Protein AF-A0A3D3APT9-F1 (afdb_monomer)

Structure (mmCIF, N/CA/C/O backbone):
data_AF-A0A3D3APT9-F1
#
_entry.id   AF-A0A3D3APT9-F1
#
loop_
_atom_site.group_PDB
_atom_site.id
_atom_site.type_symbol
_atom_site.label_atom_id
_atom_site.label_alt_id
_atom_site.label_comp_id
_atom_site.label_asym_id
_atom_site.label_entity_id
_atom_site.label_seq_id
_atom_site.pdbx_PDB_ins_code
_atom_site.Cartn_x
_atom_site.Cartn_y
_atom_site.Cartn_z
_atom_site.occupancy
_atom_site.B_iso_or_equiv
_atom_site.auth_seq_id
_atom_site.auth_comp_id
_atom_site.auth_asym_id
_atom_site.auth_atom_id
_atom_site.pdbx_PDB_model_num
ATOM 1 N N . MET A 1 1 ? 14.708 5.488 -21.807 1.00 57.41 1 MET A N 1
ATOM 2 C CA . MET A 1 1 ? 13.610 5.496 -20.818 1.00 5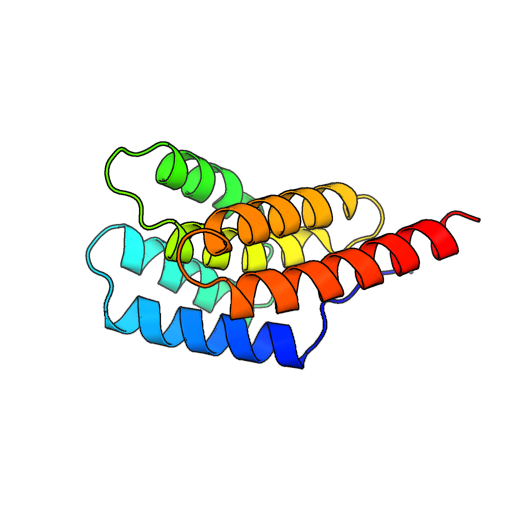7.41 1 MET A CA 1
ATOM 3 C C . MET A 1 1 ? 13.992 4.564 -19.692 1.00 57.41 1 MET A C 1
ATOM 5 O O . MET A 1 1 ? 14.390 3.440 -19.971 1.00 57.41 1 MET A O 1
ATOM 9 N N . GLU A 1 2 ? 13.927 5.038 -18.454 1.00 66.88 2 GLU A N 1
ATOM 10 C CA . GLU A 1 2 ? 14.071 4.177 -17.281 1.00 66.88 2 GLU A CA 1
ATOM 11 C C . GLU A 1 2 ? 12.861 3.233 -17.200 1.00 66.88 2 GLU A C 1
ATOM 13 O O . GLU A 1 2 ? 11.727 3.669 -17.407 1.00 66.88 2 GLU A O 1
ATOM 18 N N . LYS A 1 3 ? 13.095 1.935 -16.972 1.00 78.00 3 LYS A N 1
ATOM 19 C CA . LYS A 1 3 ? 12.011 0.953 -16.827 1.00 78.00 3 LYS A CA 1
ATOM 20 C C . LYS A 1 3 ? 11.357 1.125 -15.452 1.00 78.00 3 LYS A C 1
ATOM 22 O O . LYS A 1 3 ? 12.057 1.312 -14.459 1.00 78.00 3 LYS A O 1
ATOM 27 N N . GLN A 1 4 ? 10.032 1.038 -15.405 1.00 84.00 4 GLN A N 1
ATOM 28 C CA . GLN A 1 4 ? 9.257 1.027 -14.166 1.00 84.00 4 GLN A CA 1
ATOM 29 C C . GLN A 1 4 ? 8.700 -0.372 -13.930 1.00 84.00 4 GLN A C 1
ATOM 31 O O . GLN A 1 4 ? 8.313 -1.051 -14.883 1.00 84.00 4 GLN A O 1
ATOM 36 N N . ILE A 1 5 ? 8.665 -0.788 -12.669 1.00 81.06 5 ILE A N 1
ATOM 37 C CA . ILE A 1 5 ? 7.966 -1.999 -12.251 1.00 81.06 5 ILE A CA 1
ATOM 38 C C . ILE A 1 5 ? 6.605 -1.574 -11.702 1.00 81.06 5 ILE A C 1
ATOM 40 O O . ILE A 1 5 ? 6.498 -0.613 -10.940 1.00 81.06 5 ILE A O 1
ATOM 44 N N . VAL A 1 6 ? 5.557 -2.260 -12.151 1.00 87.12 6 VAL A N 1
ATOM 45 C CA . VAL A 1 6 ? 4.164 -1.870 -11.926 1.00 87.12 6 VAL A CA 1
ATOM 46 C C . VAL A 1 6 ? 3.486 -2.932 -11.076 1.00 87.12 6 VAL A C 1
ATOM 48 O O . VAL A 1 6 ? 3.517 -4.107 -11.429 1.00 87.12 6 VAL A O 1
ATOM 51 N N . ILE A 1 7 ? 2.869 -2.494 -9.978 1.00 88.00 7 ILE A N 1
ATOM 52 C CA . ILE A 1 7 ? 2.025 -3.337 -9.127 1.00 88.00 7 ILE A CA 1
ATOM 53 C C . ILE A 1 7 ? 0.771 -3.746 -9.908 1.00 88.00 7 ILE A C 1
ATOM 55 O O . ILE A 1 7 ? 0.185 -2.927 -10.623 1.00 88.00 7 ILE A O 1
ATOM 59 N N . ASN A 1 8 ? 0.342 -4.995 -9.745 1.00 93.62 8 ASN A N 1
ATOM 60 C CA . ASN A 1 8 ? -0.868 -5.537 -10.348 1.00 93.62 8 ASN A CA 1
ATOM 61 C C . ASN A 1 8 ? -2.107 -4.648 -10.103 1.00 93.62 8 ASN A C 1
ATOM 63 O O . ASN A 1 8 ? -2.373 -4.185 -8.990 1.00 93.62 8 ASN A O 1
ATOM 67 N N . ALA A 1 9 ? -2.889 -4.436 -11.165 1.00 92.00 9 ALA A N 1
ATOM 68 C CA . ALA A 1 9 ? -4.036 -3.534 -11.154 1.00 92.00 9 ALA A CA 1
ATOM 69 C C . ALA A 1 9 ? -5.171 -3.990 -10.220 1.00 92.00 9 ALA A C 1
ATOM 71 O O . ALA A 1 9 ? -5.797 -3.145 -9.583 1.00 92.00 9 ALA A O 1
ATOM 72 N N . ASP A 1 10 ? -5.417 -5.294 -10.095 1.00 93.69 10 ASP A N 1
ATOM 73 C CA . ASP A 1 10 ? -6.492 -5.826 -9.251 1.00 93.69 10 ASP A CA 1
ATOM 74 C C . ASP A 1 10 ? -6.161 -5.634 -7.769 1.00 93.69 10 ASP A C 1
ATOM 76 O O . ASP A 1 10 ? -7.004 -5.197 -6.983 1.00 93.69 10 ASP A O 1
ATOM 80 N N . ILE A 1 11 ? -4.900 -5.866 -7.398 1.00 94.19 11 ILE A N 1
ATOM 81 C CA . ILE A 1 11 ? -4.405 -5.613 -6.038 1.00 94.19 11 ILE A CA 1
ATOM 82 C C . ILE A 1 11 ? -4.461 -4.118 -5.733 1.00 94.19 11 ILE A C 1
ATOM 84 O O . ILE A 1 11 ? -4.903 -3.717 -4.657 1.00 94.19 11 ILE A O 1
ATOM 88 N N . PHE A 1 12 ? -4.092 -3.274 -6.697 1.00 93.38 12 PHE A N 1
ATOM 89 C CA . PHE A 1 12 ? -4.230 -1.830 -6.552 1.00 93.38 12 PHE A CA 1
ATOM 90 C C . PHE A 1 12 ? -5.685 -1.400 -6.314 1.00 93.38 12 PHE A C 1
ATOM 92 O O . PHE A 1 12 ? -5.941 -0.587 -5.425 1.00 93.38 12 PHE A O 1
ATOM 99 N N . ILE A 1 13 ? -6.642 -1.940 -7.076 1.00 94.25 13 ILE A N 1
ATOM 100 C CA . ILE A 1 13 ? -8.071 -1.643 -6.898 1.00 94.25 13 ILE A CA 1
ATOM 101 C C . ILE A 1 13 ? -8.537 -2.075 -5.506 1.00 94.25 13 ILE A C 1
ATOM 103 O O . ILE A 1 13 ? -9.201 -1.293 -4.829 1.00 94.25 13 ILE A O 1
ATOM 107 N N . LEU A 1 14 ? -8.139 -3.265 -5.054 1.00 95.12 14 LEU A N 1
ATOM 108 C CA . LEU A 1 14 ? -8.488 -3.785 -3.733 1.00 95.12 14 LEU A CA 1
ATOM 109 C C . LEU A 1 14 ? -8.006 -2.862 -2.605 1.00 95.12 14 LEU A C 1
ATOM 111 O O . LEU A 1 14 ? -8.797 -2.443 -1.760 1.00 95.12 14 LEU A O 1
ATOM 115 N N . PHE A 1 15 ? -6.728 -2.477 -2.622 1.00 95.56 15 PHE A N 1
ATOM 116 C CA . PHE A 1 15 ? -6.171 -1.547 -1.636 1.00 95.56 15 PHE A CA 1
ATOM 117 C C . PHE A 1 15 ? -6.794 -0.152 -1.724 1.00 95.56 15 PHE A C 1
ATOM 119 O O . PHE A 1 15 ? -6.931 0.532 -0.710 1.00 95.56 15 PHE A O 1
ATOM 126 N N . LYS A 1 16 ? -7.210 0.282 -2.919 1.00 95.12 16 LYS A N 1
ATOM 127 C CA . LYS A 1 16 ? -7.903 1.562 -3.097 1.00 95.12 16 LYS A CA 1
ATOM 128 C C . LYS A 1 16 ? -9.289 1.539 -2.460 1.00 95.12 16 LYS A C 1
ATOM 130 O O . LYS A 1 16 ? -9.649 2.505 -1.794 1.00 95.12 16 LYS A O 1
ATOM 135 N N . THR A 1 17 ? -10.037 0.449 -2.619 1.00 95.06 17 THR A N 1
ATOM 136 C CA . THR A 1 17 ? -11.320 0.267 -1.930 1.00 95.06 17 THR A CA 1
ATOM 137 C C . THR A 1 17 ? -11.133 0.306 -0.414 1.00 95.06 17 THR A C 1
ATOM 139 O O . THR A 1 17 ? -11.841 1.050 0.258 1.00 95.06 17 THR A O 1
ATOM 142 N N . LEU A 1 18 ? -10.119 -0.389 0.114 1.00 94.69 18 LEU A N 1
ATOM 143 C CA . LEU A 1 18 ? -9.797 -0.348 1.546 1.00 94.69 18 LEU A CA 1
ATOM 144 C C . LEU A 1 18 ? -9.461 1.067 2.029 1.00 94.69 18 LEU A C 1
ATOM 146 O O . LEU A 1 18 ? -9.942 1.486 3.077 1.00 94.69 18 LEU A O 1
ATOM 150 N N . LEU A 1 19 ? -8.675 1.826 1.263 1.00 95.50 19 LEU A N 1
ATOM 151 C CA . LEU A 1 19 ? -8.366 3.220 1.583 1.00 95.50 19 LEU A CA 1
ATOM 152 C C . LEU A 1 19 ? -9.628 4.084 1.661 1.00 95.50 19 LEU A C 1
ATOM 154 O O . LEU A 1 19 ? -9.797 4.837 2.621 1.00 95.50 19 LEU A O 1
ATOM 158 N N . ASP A 1 20 ? -10.502 3.985 0.658 1.00 94.75 20 ASP A N 1
ATOM 159 C CA . ASP A 1 20 ? -11.744 4.757 0.610 1.00 94.75 20 ASP A CA 1
ATOM 160 C C . ASP A 1 20 ? -12.652 4.417 1.812 1.00 94.75 20 ASP A C 1
ATOM 162 O O . ASP A 1 20 ? -13.176 5.334 2.455 1.00 94.75 20 ASP A O 1
ATOM 166 N N . ASP A 1 21 ? -12.762 3.138 2.184 1.00 94.50 21 ASP A N 1
ATOM 167 C CA . ASP A 1 21 ? -13.521 2.688 3.359 1.00 94.50 21 ASP A CA 1
ATOM 168 C C . ASP A 1 21 ? -12.890 3.178 4.674 1.00 94.50 21 ASP A C 1
ATOM 170 O O . ASP A 1 21 ? -13.585 3.672 5.568 1.00 94.50 21 ASP A O 1
ATOM 174 N N . MET A 1 22 ? -11.563 3.115 4.806 1.00 94.31 22 MET A N 1
ATOM 175 C CA . MET A 1 22 ? -10.861 3.603 5.997 1.00 94.31 22 MET A CA 1
ATOM 176 C C . MET A 1 22 ? -11.028 5.111 6.186 1.00 94.31 22 MET A C 1
ATOM 178 O O . MET A 1 22 ? -11.218 5.564 7.312 1.00 94.31 22 MET A O 1
ATOM 182 N N . ILE A 1 23 ? -11.012 5.908 5.114 1.00 94.12 23 ILE A N 1
ATOM 183 C CA . ILE A 1 23 ? -11.215 7.366 5.196 1.00 94.12 23 ILE A CA 1
ATOM 184 C C . ILE A 1 23 ? -12.597 7.711 5.757 1.00 94.12 23 ILE A C 1
ATOM 186 O O . ILE A 1 23 ? -12.727 8.692 6.496 1.00 94.12 23 ILE A O 1
ATOM 190 N N . GLN A 1 24 ? -13.626 6.934 5.408 1.00 92.94 24 GLN A N 1
ATOM 191 C CA . GLN A 1 24 ? -14.988 7.154 5.900 1.00 92.94 24 GLN A CA 1
ATOM 192 C C . GLN A 1 24 ? -15.110 6.879 7.402 1.00 92.94 24 GLN A C 1
ATOM 194 O O . GLN A 1 24 ? -15.870 7.564 8.086 1.00 92.94 24 GLN A O 1
ATOM 199 N N . ASN A 1 25 ? -14.332 5.921 7.909 1.00 91.00 25 ASN A N 1
ATOM 200 C CA . ASN A 1 25 ? -14.408 5.448 9.290 1.00 91.00 25 ASN A CA 1
ATOM 201 C C . ASN A 1 25 ? -13.351 6.073 10.219 1.00 91.00 25 ASN A C 1
ATOM 203 O O . ASN A 1 25 ? -13.509 6.061 11.440 1.00 91.00 25 ASN A O 1
ATOM 207 N N . ALA A 1 26 ? -12.277 6.639 9.668 1.00 87.94 26 ALA A N 1
ATOM 208 C CA . ALA A 1 26 ? -11.197 7.231 10.445 1.00 87.94 26 ALA A CA 1
ATOM 209 C C . ALA A 1 26 ? -11.553 8.624 10.991 1.00 87.94 26 ALA A C 1
ATOM 211 O O . ALA A 1 26 ? -12.224 9.437 10.353 1.00 87.94 26 ALA A O 1
ATOM 212 N N . GLY A 1 27 ? -11.005 8.944 12.164 1.00 87.12 27 GLY A N 1
ATOM 213 C CA . GLY A 1 27 ? -11.035 10.280 12.759 1.00 87.12 27 GLY A CA 1
ATOM 214 C C . GLY A 1 27 ? -9.649 10.925 12.833 1.00 87.12 27 GLY A C 1
ATOM 215 O O . GLY A 1 27 ? -8.619 10.266 12.678 1.00 87.12 27 GLY A O 1
ATOM 216 N N . GLY A 1 28 ? -9.624 12.233 13.101 1.00 87.62 28 GLY A N 1
ATOM 217 C CA . GLY A 1 28 ? -8.413 12.966 13.481 1.00 87.62 28 GLY A CA 1
ATOM 218 C C . GLY A 1 28 ? -7.241 12.833 12.500 1.00 87.62 28 GLY A C 1
ATOM 219 O O . GLY A 1 28 ? -7.401 12.989 11.289 1.00 87.62 28 GLY A O 1
ATOM 220 N N . LYS A 1 29 ? -6.044 12.565 13.043 1.00 84.88 29 LYS A N 1
ATOM 221 C CA . LYS A 1 29 ? -4.782 12.498 12.286 1.00 84.88 29 LYS A CA 1
ATOM 222 C C . LYS A 1 29 ? -4.775 11.373 11.243 1.00 84.88 29 LYS A C 1
ATOM 224 O O . LYS A 1 29 ? -4.273 11.583 10.146 1.00 84.88 29 LYS A O 1
ATOM 229 N N . THR A 1 30 ? -5.377 10.224 11.548 1.00 87.06 30 THR A N 1
ATOM 230 C CA . THR A 1 30 ? -5.443 9.083 10.623 1.00 87.06 30 THR A CA 1
ATOM 231 C C . THR A 1 30 ? -6.225 9.428 9.362 1.00 87.06 30 THR A C 1
ATOM 233 O O . THR A 1 30 ? -5.737 9.213 8.256 1.00 87.06 30 THR A O 1
ATOM 236 N N . ARG A 1 31 ? -7.403 10.052 9.506 1.00 91.19 31 ARG A N 1
ATOM 237 C CA . ARG A 1 31 ? -8.197 10.485 8.347 1.00 91.19 31 ARG A CA 1
ATOM 238 C C . ARG A 1 31 ? -7.437 11.478 7.473 1.00 91.19 31 ARG A C 1
ATOM 240 O O . ARG A 1 31 ? -7.548 11.406 6.251 1.00 91.19 31 ARG A O 1
ATOM 247 N N . LYS A 1 32 ? -6.676 12.391 8.089 1.00 89.75 32 LYS A N 1
ATOM 248 C CA . LYS A 1 32 ? -5.848 13.366 7.369 1.00 89.75 32 LYS A CA 1
ATOM 249 C C . LYS A 1 32 ? -4.821 12.659 6.474 1.00 89.75 32 LYS A C 1
ATOM 251 O O . LYS A 1 32 ? -4.865 12.871 5.268 1.00 89.75 32 LYS A O 1
ATOM 256 N N . ILE A 1 33 ? -4.006 11.766 7.043 1.00 89.19 33 ILE A N 1
ATOM 257 C CA . ILE A 1 33 ? -2.967 11.017 6.308 1.00 89.19 33 ILE A CA 1
ATOM 258 C C . ILE A 1 33 ? -3.582 10.218 5.152 1.00 89.19 33 ILE A C 1
ATOM 260 O O . ILE A 1 33 ? -3.134 10.309 4.013 1.00 89.19 33 ILE A O 1
ATOM 264 N N . LEU A 1 34 ? -4.663 9.478 5.414 1.00 92.31 34 LEU A N 1
ATOM 265 C CA . LEU A 1 34 ? -5.330 8.681 4.381 1.00 92.31 34 LEU A CA 1
ATOM 266 C C . LEU A 1 34 ? -5.917 9.553 3.257 1.00 92.31 34 LEU A C 1
ATOM 268 O O . LEU A 1 34 ? -5.864 9.189 2.083 1.00 92.31 34 LEU A O 1
ATOM 272 N N . THR A 1 35 ? -6.447 10.730 3.597 1.00 92.06 35 THR A N 1
ATOM 273 C CA . THR A 1 35 ? -6.960 11.685 2.603 1.00 92.06 35 THR A CA 1
ATOM 274 C C . THR A 1 35 ? -5.831 12.259 1.747 1.00 92.06 35 THR A C 1
ATOM 276 O O . THR A 1 35 ? -5.998 12.376 0.535 1.00 92.06 35 THR A O 1
ATOM 279 N N . GLU A 1 36 ? -4.684 12.581 2.345 1.00 89.62 36 GLU A N 1
ATOM 280 C CA . GLU A 1 36 ? -3.499 13.067 1.626 1.00 89.62 36 GLU A CA 1
ATOM 281 C C . GLU A 1 36 ? -2.957 12.005 0.664 1.00 89.62 36 GLU A C 1
ATOM 283 O O . GLU A 1 36 ? -2.712 12.315 -0.502 1.00 89.62 36 GLU A O 1
ATOM 288 N N . LEU A 1 37 ? -2.897 10.738 1.092 1.00 90.25 37 LEU A N 1
ATOM 289 C CA . LEU A 1 37 ? -2.561 9.617 0.210 1.00 90.25 37 LEU A CA 1
ATOM 290 C C . LEU A 1 37 ? -3.536 9.523 -0.970 1.00 90.25 37 LEU A C 1
ATOM 292 O O . LEU A 1 37 ? -3.110 9.464 -2.121 1.00 90.25 37 LEU A O 1
ATOM 296 N N . ARG A 1 38 ? -4.849 9.572 -0.711 1.00 91.62 38 ARG A N 1
ATOM 297 C CA . ARG A 1 38 ? -5.877 9.526 -1.764 1.00 91.62 38 ARG A CA 1
ATOM 298 C C . ARG A 1 38 ? -5.725 10.660 -2.777 1.00 91.62 38 ARG A C 1
ATOM 300 O O . ARG A 1 38 ? -5.847 10.411 -3.975 1.00 91.62 38 ARG A O 1
ATOM 307 N N . ILE A 1 39 ? -5.465 11.881 -2.309 1.00 89.81 39 ILE A N 1
ATOM 308 C CA . ILE A 1 39 ? -5.222 13.040 -3.178 1.00 89.81 39 ILE A CA 1
ATOM 309 C C . ILE A 1 39 ? -3.962 12.804 -4.009 1.00 89.81 39 ILE A C 1
ATOM 311 O O . ILE A 1 39 ? -4.015 12.944 -5.229 1.00 89.81 39 ILE A O 1
ATOM 315 N N . GLY A 1 40 ? -2.865 12.379 -3.378 1.00 85.31 40 GLY A N 1
ATOM 316 C CA . GLY A 1 40 ? -1.606 12.177 -4.082 1.00 85.31 40 GLY A CA 1
ATOM 317 C C . GLY A 1 40 ? -1.676 11.093 -5.162 1.00 85.31 40 GLY A C 1
ATOM 318 O O . GLY A 1 40 ? -1.080 11.240 -6.228 1.00 85.31 40 GLY A O 1
ATOM 319 N N . LEU A 1 41 ? -2.491 10.054 -4.950 1.00 85.50 41 LEU A N 1
ATOM 320 C CA . LEU A 1 41 ? -2.786 9.037 -5.966 1.00 85.50 41 LEU A CA 1
ATOM 321 C C . LEU A 1 41 ? -3.581 9.589 -7.156 1.00 85.50 41 LEU A C 1
ATOM 323 O O . LEU A 1 41 ? -3.396 9.121 -8.277 1.00 85.50 41 LEU A O 1
ATOM 327 N N . GLN A 1 42 ? -4.480 10.552 -6.927 1.00 85.19 42 GLN A N 1
ATOM 328 C CA . GLN A 1 42 ? -5.279 11.185 -7.984 1.00 85.19 42 GLN A CA 1
ATOM 329 C C . GLN A 1 42 ? -4.459 12.173 -8.817 1.00 85.19 42 GLN A C 1
ATOM 331 O O . GLN A 1 42 ? -4.701 12.296 -10.016 1.00 85.19 42 GLN A O 1
ATOM 336 N N . SER A 1 43 ? -3.500 12.863 -8.198 1.00 83.81 43 SER A N 1
ATOM 337 C CA . SER A 1 43 ? -2.605 13.804 -8.882 1.00 83.81 43 SER A CA 1
ATOM 338 C C . SER A 1 43 ? -1.357 13.155 -9.485 1.00 83.81 43 SER A C 1
ATOM 340 O O . SER A 1 43 ? -0.525 13.876 -10.029 1.00 83.81 43 SER A O 1
ATOM 342 N N . ASP A 1 44 ? -1.209 11.828 -9.371 1.00 75.00 44 ASP A N 1
ATOM 343 C CA . ASP A 1 44 ? 0.011 11.079 -9.723 1.00 75.00 44 ASP A CA 1
ATOM 344 C C . ASP A 1 44 ? 1.283 11.701 -9.113 1.00 75.00 44 ASP A C 1
ATOM 346 O O . ASP A 1 44 ? 2.370 11.703 -9.692 1.00 75.00 44 ASP A O 1
ATOM 350 N N . SER A 1 45 ? 1.136 12.288 -7.922 1.00 79.62 45 SER A N 1
ATOM 351 C CA . SER A 1 45 ? 2.239 12.916 -7.208 1.00 79.62 45 SER A CA 1
ATOM 352 C C . SER A 1 45 ? 3.001 11.878 -6.398 1.00 79.62 45 SER A C 1
ATOM 354 O O . SER A 1 45 ? 2.421 10.949 -5.839 1.00 79.62 45 SER A O 1
ATOM 356 N N . SER A 1 46 ? 4.307 12.090 -6.267 1.00 80.75 46 SER A N 1
ATOM 357 C CA . SER A 1 46 ? 5.146 11.320 -5.353 1.00 80.75 46 SER A CA 1
ATOM 358 C C . SER A 1 46 ? 4.627 11.414 -3.913 1.00 80.75 46 SER A C 1
ATOM 360 O O . SER A 1 46 ? 4.440 12.509 -3.393 1.00 80.75 46 SER A O 1
ATOM 362 N N . LEU A 1 47 ? 4.462 10.263 -3.260 1.00 87.31 47 LEU A N 1
ATOM 363 C CA . LEU A 1 47 ? 4.107 10.115 -1.842 1.00 87.31 47 LEU A CA 1
ATOM 364 C C . LEU A 1 47 ? 5.336 9.840 -0.961 1.00 87.31 47 LEU A C 1
ATOM 366 O O . LEU A 1 47 ? 5.199 9.410 0.181 1.00 87.31 47 LEU A O 1
ATOM 370 N N . ARG A 1 48 ? 6.551 10.048 -1.489 1.00 86.69 48 ARG A N 1
ATOM 371 C CA . ARG A 1 48 ? 7.803 9.799 -0.752 1.00 86.69 48 ARG A CA 1
ATOM 372 C C . ARG A 1 48 ? 7.856 10.558 0.569 1.00 86.69 48 ARG A C 1
ATOM 374 O O . ARG A 1 48 ? 8.244 9.980 1.575 1.00 86.69 48 ARG A O 1
ATOM 381 N N . ASP A 1 49 ? 7.393 11.803 0.568 1.00 85.38 49 ASP A N 1
ATOM 382 C CA . ASP A 1 49 ? 7.410 12.670 1.749 1.00 85.38 49 ASP A CA 1
ATOM 383 C C . ASP A 1 49 ? 6.446 12.178 2.847 1.00 85.38 49 ASP A C 1
ATOM 385 O O . ASP A 1 49 ? 6.615 12.501 4.019 1.00 85.38 49 ASP A O 1
ATOM 389 N N . SER A 1 50 ? 5.467 11.333 2.500 1.00 88.06 50 SER A N 1
ATOM 390 C CA . SER A 1 50 ? 4.553 10.711 3.465 1.00 88.06 50 SER A CA 1
ATOM 391 C C . SER A 1 50 ? 5.188 9.545 4.234 1.00 88.06 50 SER A C 1
ATOM 393 O O . SER A 1 50 ? 4.603 9.073 5.210 1.00 88.06 50 SER A O 1
ATOM 395 N N . LEU A 1 51 ? 6.372 9.063 3.829 1.00 90.00 51 LEU A N 1
ATOM 396 C CA . LEU A 1 51 ? 7.030 7.911 4.456 1.00 90.00 51 LEU A CA 1
ATOM 397 C C . LEU A 1 51 ? 7.396 8.166 5.922 1.00 90.00 51 LEU A C 1
ATOM 399 O O . LEU A 1 51 ? 7.165 7.301 6.773 1.00 90.00 51 LEU A O 1
ATOM 403 N N . ASP A 1 52 ? 7.916 9.353 6.227 1.00 87.56 52 ASP A N 1
ATOM 404 C CA . ASP A 1 52 ? 8.301 9.724 7.590 1.00 87.56 52 ASP A CA 1
ATOM 405 C C . ASP A 1 52 ? 7.074 9.831 8.502 1.00 87.56 52 ASP A C 1
ATOM 407 O O . ASP A 1 52 ? 7.088 9.363 9.644 1.00 87.56 52 ASP A O 1
ATOM 411 N N . GLU A 1 53 ? 5.972 10.384 7.988 1.00 88.12 53 GLU A N 1
ATOM 412 C CA . GLU A 1 53 ? 4.728 10.521 8.746 1.00 88.12 53 GLU A CA 1
ATOM 413 C C . GLU A 1 53 ? 4.091 9.168 9.067 1.00 88.12 53 GLU A C 1
ATOM 415 O O . GLU A 1 53 ? 3.625 8.954 10.191 1.00 88.12 53 GLU A O 1
ATOM 420 N N . VAL A 1 54 ? 4.096 8.244 8.103 1.00 90.81 54 VAL A N 1
ATOM 421 C CA . VAL A 1 54 ? 3.562 6.886 8.280 1.00 90.81 54 VAL A CA 1
ATOM 422 C C . VAL A 1 54 ? 4.443 6.076 9.224 1.00 90.81 54 VAL A C 1
ATOM 424 O O . VAL A 1 54 ? 3.918 5.408 10.111 1.00 90.81 54 VAL A O 1
ATOM 427 N N . SER A 1 55 ? 5.766 6.203 9.119 1.00 89.00 55 SER A N 1
ATOM 428 C CA . SER A 1 55 ? 6.702 5.537 10.033 1.00 89.00 55 SER A CA 1
ATOM 429 C C . SER A 1 55 ? 6.578 6.072 11.463 1.00 89.00 55 SER A C 1
ATOM 431 O O . SER A 1 55 ? 6.629 5.310 12.430 1.00 89.00 55 SER A O 1
ATOM 433 N N . TYR A 1 56 ? 6.357 7.380 11.633 1.00 87.88 56 TYR A N 1
ATOM 434 C CA . TYR A 1 56 ? 6.028 7.952 12.939 1.00 87.88 56 TYR A CA 1
ATOM 435 C C . TYR A 1 56 ? 4.694 7.414 13.470 1.00 87.88 56 TYR A C 1
ATOM 437 O O . TYR A 1 56 ? 4.574 7.141 14.666 1.00 87.88 56 TYR A O 1
ATOM 445 N N . LEU A 1 57 ? 3.691 7.267 12.596 1.00 87.12 57 LEU A N 1
ATOM 446 C CA . LEU A 1 57 ? 2.401 6.704 12.971 1.00 87.12 57 LEU A CA 1
ATOM 447 C C . LEU A 1 57 ? 2.566 5.256 13.434 1.00 87.12 57 LEU A C 1
ATOM 449 O O . LEU A 1 57 ? 2.125 4.956 14.531 1.00 87.12 57 LEU A O 1
ATOM 453 N N . GLU A 1 58 ? 3.241 4.379 12.697 1.00 89.62 58 GLU A N 1
ATOM 454 C CA . GLU A 1 58 ? 3.447 2.977 13.100 1.00 89.62 58 GLU A CA 1
ATOM 455 C C . GLU A 1 58 ? 4.070 2.829 14.497 1.00 89.62 58 GLU A C 1
ATOM 457 O O . GLU A 1 58 ? 3.631 1.995 15.281 1.00 89.62 58 GLU A O 1
ATOM 462 N N . ASN A 1 59 ? 5.027 3.691 14.856 1.00 87.50 59 ASN A N 1
ATOM 463 C CA . ASN A 1 59 ? 5.673 3.675 16.175 1.00 87.50 59 ASN A CA 1
ATOM 464 C C . ASN A 1 59 ? 4.788 4.214 17.322 1.00 87.50 59 ASN A C 1
ATOM 466 O O . ASN A 1 59 ? 5.209 4.247 18.482 1.00 87.50 59 ASN A O 1
ATOM 470 N N . SER A 1 60 ? 3.572 4.676 17.026 1.00 85.56 60 SER A N 1
ATOM 471 C CA . SER A 1 60 ? 2.627 5.171 18.025 1.00 85.56 60 SER A CA 1
ATOM 472 C C . SER A 1 60 ? 1.852 4.020 18.685 1.00 85.56 60 SER A C 1
ATOM 474 O O . SER A 1 60 ? 1.461 3.058 18.035 1.00 85.56 60 SER A O 1
ATOM 476 N N . LYS A 1 61 ? 1.580 4.127 19.994 1.00 74.06 61 LYS A N 1
ATOM 477 C CA . LYS A 1 61 ? 1.002 3.037 20.811 1.00 74.06 61 LYS A CA 1
ATOM 478 C C . LYS A 1 61 ? -0.386 2.526 20.379 1.00 74.06 61 LYS A C 1
ATOM 480 O O . LYS A 1 61 ? -0.785 1.477 20.865 1.00 74.06 61 LYS A O 1
ATOM 485 N N . ASN A 1 62 ? -1.117 3.252 19.530 1.00 76.50 62 ASN A N 1
ATOM 486 C CA . ASN A 1 62 ? -2.518 2.961 19.182 1.00 76.50 62 ASN A CA 1
ATOM 487 C C . ASN A 1 62 ? -2.752 2.877 17.665 1.00 76.50 62 ASN A C 1
ATOM 489 O O . ASN A 1 62 ? -3.844 3.184 17.185 1.00 76.50 62 ASN A O 1
ATOM 493 N N . SER A 1 63 ? -1.720 2.549 16.897 1.00 82.50 63 SER A N 1
ATOM 494 C CA . SER A 1 63 ? -1.817 2.518 15.440 1.00 82.50 63 SER A CA 1
ATOM 495 C C . SER A 1 63 ? -2.445 1.224 14.960 1.00 82.50 63 SER A C 1
ATOM 497 O O . SER A 1 63 ? -2.000 0.147 15.337 1.00 82.50 63 SER A O 1
ATOM 499 N N . ASP A 1 64 ? -3.470 1.341 14.119 1.00 90.69 64 ASP A N 1
ATOM 500 C CA . ASP A 1 64 ? -4.090 0.197 13.456 1.00 90.69 64 ASP A CA 1
ATOM 501 C C . ASP A 1 64 ? -3.120 -0.368 12.395 1.00 90.69 64 ASP A C 1
ATOM 503 O O . ASP A 1 64 ? -2.808 0.347 11.433 1.00 90.69 64 ASP A O 1
ATOM 507 N N . PRO A 1 65 ? -2.640 -1.620 12.533 1.00 92.12 65 PRO A N 1
ATOM 508 C CA . PRO A 1 65 ? -1.704 -2.228 11.587 1.00 92.12 65 PRO A CA 1
ATOM 509 C C . PRO A 1 65 ? -2.212 -2.235 10.142 1.00 92.12 65 PRO A C 1
ATOM 511 O O . PRO A 1 65 ? -1.423 -2.046 9.216 1.00 92.12 65 PRO A O 1
ATOM 514 N N . ILE A 1 66 ? -3.525 -2.382 9.933 1.00 94.19 66 ILE A N 1
ATOM 515 C CA . ILE A 1 66 ? -4.119 -2.426 8.592 1.00 94.19 66 ILE A CA 1
ATOM 516 C C . ILE A 1 66 ? -4.017 -1.046 7.931 1.00 94.19 66 ILE A C 1
ATOM 518 O O . ILE A 1 66 ? -3.674 -0.942 6.753 1.00 94.19 66 ILE A O 1
ATOM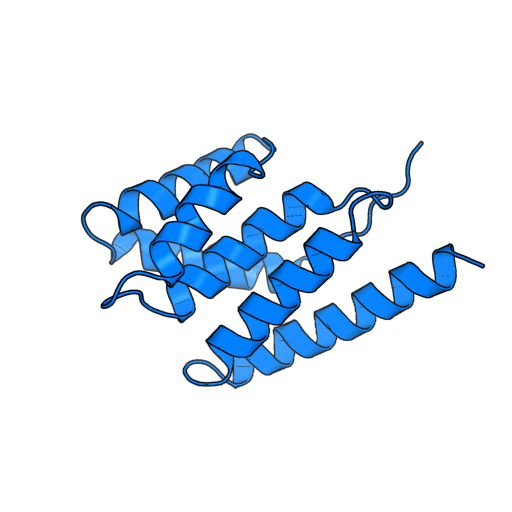 522 N N . VAL A 1 67 ? -4.246 0.028 8.692 1.00 93.94 67 VAL A N 1
ATOM 523 C CA . VAL A 1 67 ? -4.080 1.408 8.208 1.00 93.94 67 VAL A CA 1
ATOM 524 C C . VAL A 1 67 ? -2.636 1.649 7.774 1.00 93.94 67 VAL A C 1
ATOM 526 O O . VAL A 1 67 ? -2.402 2.183 6.690 1.00 93.94 67 VAL A O 1
ATOM 529 N N . ILE A 1 68 ? -1.664 1.238 8.592 1.00 94.88 68 ILE A N 1
ATOM 530 C CA . ILE A 1 68 ? -0.239 1.391 8.266 1.00 94.88 68 ILE A CA 1
ATOM 531 C C . ILE A 1 68 ? 0.123 0.590 7.012 1.00 94.88 68 ILE A C 1
ATOM 533 O O . ILE A 1 68 ? 0.797 1.116 6.126 1.00 94.88 68 ILE A O 1
ATOM 537 N N . ALA A 1 69 ? -0.369 -0.644 6.893 1.00 96.31 69 ALA A N 1
ATOM 538 C CA . ALA A 1 69 ? -0.136 -1.479 5.721 1.00 96.31 69 ALA A CA 1
ATOM 539 C C . ALA A 1 69 ? -0.664 -0.834 4.432 1.00 96.31 69 ALA A C 1
ATOM 541 O O . ALA A 1 69 ? 0.040 -0.796 3.422 1.00 96.31 69 ALA A O 1
ATOM 542 N N . VAL A 1 70 ? -1.877 -0.272 4.470 1.00 95.69 70 VAL A N 1
ATOM 543 C CA . VAL A 1 70 ? -2.459 0.454 3.332 1.00 95.69 70 VAL A CA 1
ATOM 544 C C . VAL A 1 70 ? -1.615 1.677 2.970 1.00 95.69 70 VAL A C 1
ATOM 546 O O . VAL A 1 70 ? -1.342 1.910 1.791 1.00 95.69 70 VAL A O 1
ATOM 549 N N . CYS A 1 71 ? -1.143 2.433 3.963 1.00 95.06 71 CYS A N 1
ATOM 550 C CA . CYS A 1 71 ? -0.243 3.557 3.730 1.00 95.06 71 CYS A CA 1
ATOM 551 C C . CYS A 1 71 ? 1.056 3.120 3.033 1.00 95.06 71 CYS A C 1
ATOM 553 O O . CYS A 1 71 ? 1.436 3.707 2.016 1.00 95.06 71 CYS A O 1
ATOM 555 N N . TYR A 1 72 ? 1.714 2.073 3.536 1.00 96.38 72 TYR A N 1
ATOM 556 C CA . TYR A 1 72 ? 2.950 1.563 2.942 1.00 96.38 72 TYR A CA 1
ATOM 557 C C . TYR A 1 72 ? 2.760 1.036 1.523 1.00 96.38 72 TYR A C 1
ATOM 559 O O . TYR A 1 72 ? 3.575 1.353 0.655 1.00 96.38 72 TYR A O 1
ATOM 567 N N . PHE A 1 73 ? 1.657 0.337 1.253 1.00 96.19 73 PHE A N 1
ATOM 568 C CA . PHE A 1 73 ? 1.312 -0.112 -0.094 1.00 96.19 73 PHE A CA 1
ATOM 569 C C . PHE A 1 73 ? 1.278 1.045 -1.105 1.00 96.19 73 PHE A C 1
ATOM 571 O O . PHE A 1 73 ? 1.861 0.953 -2.188 1.00 96.19 73 PHE A O 1
ATOM 578 N N . PHE A 1 74 ? 0.641 2.169 -0.762 1.00 94.62 74 PHE A N 1
ATOM 579 C CA . PHE A 1 74 ? 0.553 3.305 -1.682 1.00 94.62 74 PHE A CA 1
ATOM 580 C C . PHE A 1 74 ? 1.855 4.087 -1.812 1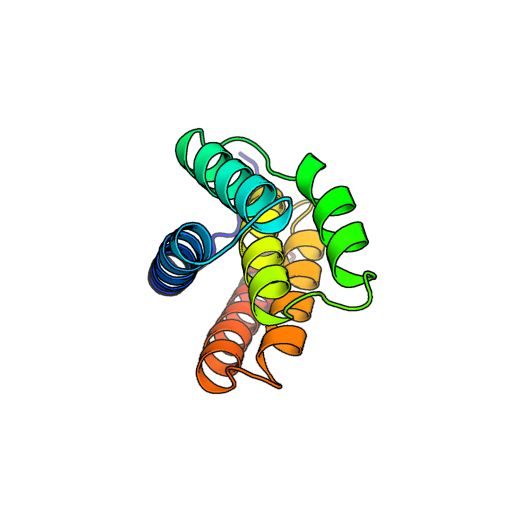.00 94.62 74 PHE A C 1
ATOM 582 O O . PHE A 1 74 ? 2.207 4.511 -2.917 1.00 94.62 74 PHE A O 1
ATOM 589 N N . ILE A 1 75 ? 2.604 4.241 -0.720 1.00 94.31 75 ILE A N 1
ATOM 590 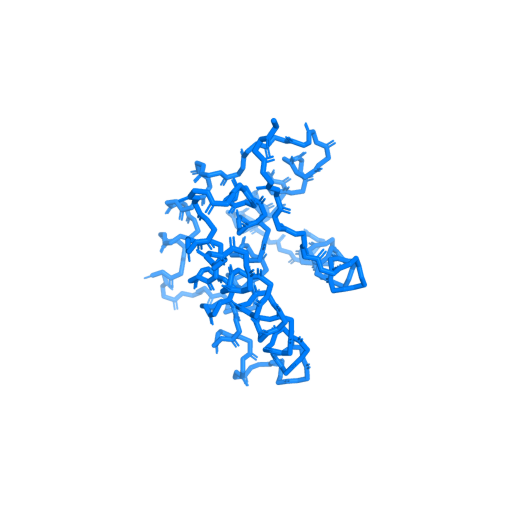C CA . ILE A 1 75 ? 3.913 4.899 -0.758 1.00 94.31 75 ILE A CA 1
ATOM 591 C C . ILE A 1 75 ? 4.889 4.100 -1.629 1.00 94.31 75 ILE A C 1
ATOM 593 O O . ILE A 1 75 ? 5.606 4.704 -2.432 1.00 94.31 75 ILE A O 1
ATOM 597 N N . ALA A 1 76 ? 4.852 2.763 -1.572 1.00 94.06 76 ALA A N 1
ATOM 598 C CA . ALA A 1 76 ? 5.686 1.883 -2.392 1.00 94.06 76 ALA A CA 1
ATOM 599 C C . ALA A 1 76 ? 5.588 2.195 -3.896 1.00 94.06 76 ALA A C 1
ATOM 601 O O . ALA A 1 76 ? 6.586 2.103 -4.617 1.00 94.06 76 ALA A O 1
ATOM 602 N N . ARG A 1 77 ? 4.425 2.656 -4.377 1.00 89.50 77 ARG A N 1
ATOM 603 C CA . ARG A 1 77 ? 4.213 3.031 -5.786 1.00 89.50 77 ARG A CA 1
ATOM 604 C C . ARG A 1 77 ? 5.071 4.221 -6.239 1.00 89.50 77 ARG A C 1
ATOM 606 O O . ARG A 1 77 ? 5.410 4.322 -7.420 1.00 89.50 77 ARG A O 1
ATOM 613 N N . SER A 1 78 ? 5.466 5.091 -5.307 1.00 89.31 78 SER A N 1
ATOM 614 C CA . SER A 1 78 ? 6.346 6.248 -5.563 1.00 89.31 78 SER A CA 1
ATOM 615 C C . SER A 1 78 ? 7.809 5.852 -5.797 1.00 89.31 78 SER A C 1
ATOM 617 O O . SER A 1 78 ? 8.629 6.663 -6.243 1.00 89.31 78 SER A O 1
ATOM 619 N N . PHE A 1 79 ? 8.135 4.591 -5.519 1.00 90.19 79 PHE A N 1
ATOM 620 C CA . PHE A 1 79 ? 9.438 3.971 -5.731 1.00 90.19 79 PHE A CA 1
ATOM 621 C C . PHE A 1 79 ? 9.376 2.907 -6.844 1.00 90.19 79 PHE A C 1
ATOM 623 O O . PHE A 1 79 ? 10.133 1.950 -6.845 1.00 90.19 79 PHE A O 1
ATOM 630 N N . SER A 1 80 ? 8.476 3.073 -7.822 1.00 86.06 80 SER A N 1
ATOM 631 C CA . SER A 1 80 ? 8.313 2.162 -8.975 1.00 86.06 80 SER A CA 1
ATOM 632 C C . SER A 1 80 ? 9.439 2.246 -10.011 1.00 86.06 80 SER A C 1
ATOM 634 O O . SER A 1 80 ? 9.592 1.352 -10.850 1.00 86.06 80 SER A O 1
ATOM 636 N N . LYS A 1 81 ? 10.236 3.321 -9.975 1.00 86.94 81 LYS A N 1
ATOM 637 C CA . LYS A 1 81 ? 11.461 3.430 -10.769 1.00 86.94 81 LYS A CA 1
ATOM 638 C C . LYS A 1 81 ? 12.429 2.344 -10.356 1.00 86.94 81 LYS A C 1
ATOM 640 O O . LYS A 1 81 ? 12.657 2.122 -9.172 1.00 86.94 81 LYS A O 1
ATOM 645 N N . ARG A 1 82 ? 13.047 1.712 -11.346 1.00 81.06 82 ARG A N 1
ATOM 646 C CA . ARG A 1 82 ? 13.916 0.574 -11.095 1.00 81.06 82 ARG A CA 1
ATOM 647 C C . ARG A 1 82 ? 15.098 0.879 -10.170 1.00 81.06 82 ARG A C 1
ATOM 649 O O . ARG A 1 82 ? 15.433 0.010 -9.370 1.00 81.06 82 ARG A O 1
ATOM 656 N N . SER A 1 83 ? 15.702 2.068 -10.254 1.00 85.69 83 SER A N 1
ATOM 657 C CA . SER A 1 83 ? 16.804 2.461 -9.359 1.00 85.69 83 SER A CA 1
ATOM 658 C C . SER A 1 83 ? 16.426 2.418 -7.878 1.00 85.69 83 SER A C 1
ATOM 660 O O . SER A 1 83 ? 17.280 2.171 -7.035 1.00 85.69 83 SER A O 1
ATOM 662 N N . ASP A 1 84 ? 15.142 2.621 -7.581 1.00 89.75 84 ASP A N 1
ATOM 663 C CA . ASP A 1 84 ? 14.629 2.790 -6.225 1.00 89.75 84 ASP A CA 1
ATOM 664 C C . ASP A 1 84 ? 13.701 1.631 -5.820 1.00 89.75 84 ASP A C 1
ATOM 666 O O . ASP A 1 84 ? 13.120 1.648 -4.736 1.00 89.75 84 ASP A O 1
ATOM 670 N N . PHE A 1 85 ? 13.546 0.615 -6.677 1.00 90.94 85 PHE A N 1
ATOM 671 C CA . PHE A 1 85 ? 12.515 -0.413 -6.520 1.00 90.94 85 PHE A CA 1
ATOM 672 C C . PHE A 1 85 ? 12.712 -1.305 -5.295 1.00 90.94 85 PHE A C 1
ATOM 674 O O . PHE A 1 85 ? 11.742 -1.839 -4.763 1.00 90.94 85 PHE A O 1
ATOM 681 N N . ILE A 1 86 ? 13.942 -1.414 -4.794 1.00 92.38 86 ILE A N 1
ATOM 682 C CA . ILE A 1 86 ? 14.210 -2.108 -3.533 1.00 92.38 86 ILE A CA 1
ATOM 683 C C . ILE A 1 86 ? 13.425 -1.485 -2.366 1.00 92.38 86 ILE A C 1
ATOM 685 O O . ILE A 1 86 ? 12.845 -2.216 -1.573 1.00 92.38 86 ILE A O 1
ATOM 689 N N . ILE A 1 87 ? 13.283 -0.153 -2.344 1.00 94.31 87 ILE A N 1
ATOM 690 C CA . ILE A 1 87 ? 12.484 0.564 -1.340 1.00 94.31 87 ILE A CA 1
ATO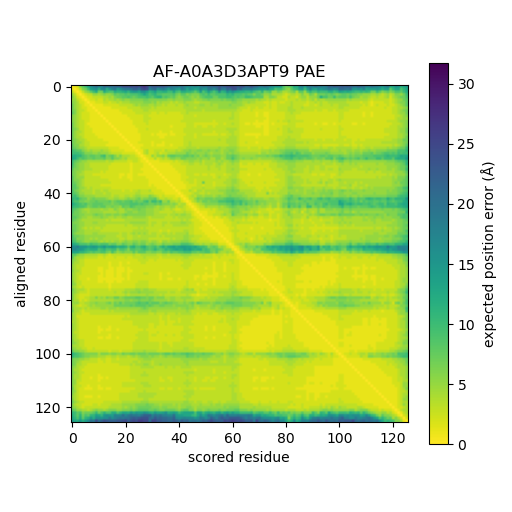M 691 C C . ILE A 1 87 ? 11.005 0.191 -1.494 1.00 94.31 87 ILE A C 1
ATOM 693 O O . ILE A 1 87 ? 10.306 -0.021 -0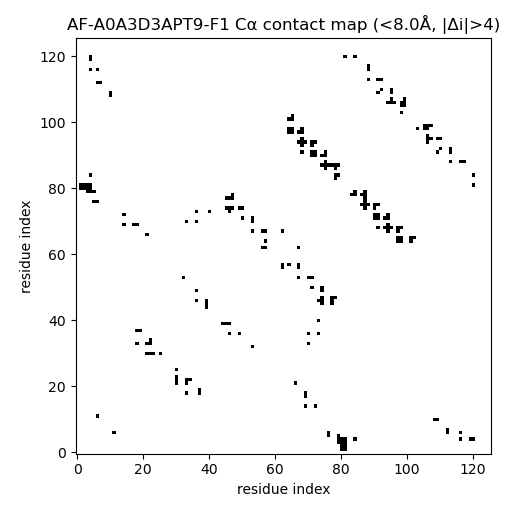.511 1.00 94.31 87 ILE A O 1
ATOM 697 N N . SER A 1 88 ? 10.519 0.071 -2.734 1.00 94.62 88 SER A N 1
ATOM 698 C CA . SER A 1 88 ? 9.153 -0.395 -3.004 1.00 94.62 88 SER A CA 1
ATOM 699 C C . SER A 1 88 ? 8.914 -1.784 -2.405 1.00 94.62 88 SER A C 1
ATOM 701 O O . SER A 1 88 ? 7.932 -1.981 -1.693 1.00 94.62 88 SER A O 1
ATOM 703 N N . LEU A 1 89 ? 9.837 -2.725 -2.634 1.00 95.88 89 LEU A N 1
ATOM 704 C CA . LEU A 1 89 ? 9.745 -4.088 -2.107 1.00 95.88 89 LEU A CA 1
ATOM 705 C C . LEU A 1 89 ? 9.743 -4.119 -0.575 1.00 95.88 89 LEU A C 1
ATOM 707 O O . LEU A 1 89 ? 8.872 -4.767 -0.003 1.00 95.88 89 LEU A O 1
A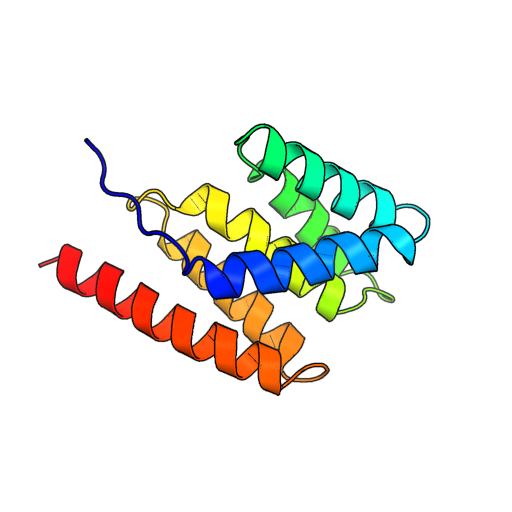TOM 711 N N . GLU A 1 90 ? 10.643 -3.384 0.079 1.00 96.50 90 GLU A N 1
ATOM 712 C CA . GLU A 1 90 ? 10.712 -3.308 1.548 1.00 96.50 90 GLU A CA 1
ATOM 713 C C . GLU A 1 90 ? 9.402 -2.790 2.162 1.00 96.50 90 GLU A C 1
ATOM 715 O O . GLU A 1 90 ? 8.909 -3.323 3.159 1.00 96.50 90 GLU A O 1
ATOM 720 N N . LEU A 1 91 ? 8.794 -1.770 1.548 1.00 97.00 91 LEU A N 1
ATOM 721 C CA . LEU A 1 91 ? 7.517 -1.219 2.005 1.00 97.00 91 LEU A CA 1
ATOM 722 C C . LEU A 1 91 ? 6.362 -2.210 1.813 1.00 97.00 91 LEU A C 1
ATOM 724 O O . LEU A 1 91 ? 5.505 -2.326 2.689 1.00 97.00 91 LEU A O 1
ATOM 728 N N . LEU A 1 92 ? 6.340 -2.941 0.695 1.00 97.50 92 LEU A N 1
ATOM 729 C CA . LEU A 1 92 ? 5.322 -3.962 0.438 1.00 97.50 92 LEU A CA 1
ATOM 730 C C . LEU A 1 92 ? 5.463 -5.150 1.397 1.00 97.50 92 LEU A C 1
ATOM 732 O O . LEU A 1 92 ? 4.457 -5.630 1.909 1.00 97.50 92 LEU A O 1
ATOM 736 N N . GLU A 1 93 ? 6.684 -5.594 1.693 1.00 97.69 93 GLU A N 1
ATOM 737 C CA . GLU A 1 93 ? 6.943 -6.638 2.695 1.00 97.69 93 GLU A CA 1
ATOM 738 C C . GLU A 1 93 ? 6.499 -6.206 4.091 1.00 97.69 93 GLU A C 1
ATOM 740 O O . GLU A 1 93 ? 5.865 -6.973 4.811 1.00 97.69 93 GLU A O 1
ATOM 745 N N . ARG A 1 94 ? 6.759 -4.950 4.466 1.00 96.31 94 ARG A N 1
ATOM 746 C CA . ARG A 1 94 ? 6.274 -4.410 5.739 1.00 96.31 94 ARG A CA 1
ATOM 747 C C . ARG A 1 94 ? 4.752 -4.357 5.802 1.00 96.31 94 ARG A C 1
ATOM 749 O O . ARG A 1 94 ? 4.178 -4.719 6.826 1.00 96.31 94 ARG A O 1
ATOM 756 N N . ALA A 1 95 ? 4.099 -3.957 4.712 1.00 96.88 95 ALA A N 1
ATOM 757 C CA . ALA A 1 95 ? 2.645 -4.007 4.607 1.00 96.88 95 ALA A CA 1
ATOM 758 C C . ALA A 1 95 ? 2.110 -5.444 4.730 1.00 96.88 95 ALA A C 1
ATOM 760 O O . ALA A 1 95 ? 1.139 -5.667 5.445 1.00 96.88 95 ALA A O 1
ATOM 761 N N . GLU A 1 96 ? 2.751 -6.423 4.090 1.00 97.75 96 GLU A N 1
ATOM 762 C CA . GLU A 1 96 ? 2.368 -7.837 4.175 1.00 97.75 96 GLU A CA 1
ATOM 763 C C . GLU A 1 96 ? 2.458 -8.377 5.607 1.00 97.75 96 GLU A C 1
ATOM 765 O O . GLU A 1 96 ? 1.482 -8.951 6.097 1.00 97.75 96 GLU A O 1
ATOM 770 N N . MET A 1 97 ? 3.558 -8.104 6.315 1.00 96.62 97 MET A N 1
ATOM 771 C CA . MET A 1 97 ? 3.727 -8.521 7.710 1.00 96.62 97 MET A CA 1
ATOM 772 C C . MET A 1 97 ? 2.648 -7.932 8.626 1.00 96.62 97 MET A C 1
ATOM 774 O O . MET A 1 97 ? 2.080 -8.648 9.448 1.00 96.62 97 MET A O 1
ATOM 778 N N . LEU A 1 98 ? 2.331 -6.643 8.463 1.00 95.50 98 LEU A N 1
ATOM 779 C CA . LEU A 1 98 ? 1.290 -5.965 9.245 1.00 95.50 98 LEU A CA 1
ATOM 780 C C . LEU A 1 98 ? -0.109 -6.542 8.981 1.00 95.50 98 LEU A C 1
ATOM 782 O O . LEU A 1 98 ? -0.946 -6.590 9.882 1.00 95.50 98 LEU A O 1
ATOM 786 N N . LEU A 1 99 ? -0.373 -6.992 7.752 1.00 96.31 99 LEU A N 1
ATOM 787 C CA . LEU A 1 99 ? -1.649 -7.603 7.386 1.00 96.31 99 LEU A CA 1
ATOM 788 C C . LEU A 1 99 ? -1.784 -9.036 7.892 1.00 96.31 99 LEU A C 1
ATOM 790 O O . LEU A 1 99 ? -2.905 -9.458 8.159 1.00 96.31 99 LEU A O 1
ATOM 794 N N . MET A 1 100 ? -0.684 -9.773 8.050 1.00 95.25 100 MET A N 1
ATOM 795 C CA . MET A 1 100 ? -0.710 -11.193 8.412 1.00 95.25 100 MET A CA 1
ATOM 796 C C . MET A 1 100 ? -1.509 -11.474 9.694 1.00 95.25 100 MET A C 1
ATOM 798 O O . MET A 1 100 ? -2.197 -12.489 9.788 1.00 95.25 100 MET A O 1
ATOM 802 N N . GLU A 1 101 ? -1.463 -10.564 10.668 1.00 85.00 101 GLU A N 1
ATOM 803 C CA . GLU A 1 101 ? -2.140 -10.744 11.957 1.00 85.00 101 GLU A CA 1
ATOM 804 C C . GLU A 1 101 ? -3.652 -10.480 11.903 1.00 85.00 101 GLU A C 1
ATOM 806 O O . GLU A 1 101 ? -4.402 -11.037 12.702 1.00 85.00 101 GLU A O 1
ATOM 811 N N . SER A 1 102 ? -4.109 -9.629 10.979 1.00 87.94 102 SER A N 1
ATOM 812 C CA . SER A 1 102 ? -5.485 -9.102 10.984 1.00 87.94 102 SER A CA 1
ATOM 813 C C . SER A 1 102 ? -6.290 -9.421 9.721 1.00 87.94 102 SER A C 1
ATOM 815 O O . SER A 1 102 ? -7.516 -9.471 9.768 1.00 87.94 102 SER A O 1
ATOM 817 N N . GLN A 1 103 ? -5.621 -9.609 8.584 1.00 94.25 103 GLN A N 1
ATOM 818 C CA . GLN A 1 103 ? -6.197 -9.831 7.254 1.00 94.25 103 GLN A CA 1
ATOM 819 C C . GLN A 1 103 ? -5.323 -10.832 6.464 1.00 94.25 103 GLN A C 1
ATOM 821 O O . GLN A 1 103 ? -4.713 -10.462 5.456 1.00 94.25 103 GLN A O 1
ATOM 826 N N . PRO A 1 104 ? -5.234 -12.103 6.899 1.00 94.25 104 PRO A N 1
ATOM 827 C CA . PRO A 1 104 ? -4.308 -13.085 6.324 1.00 94.25 104 PRO A CA 1
ATOM 828 C C . PRO A 1 104 ? -4.561 -13.368 4.836 1.00 94.25 104 PRO A C 1
ATOM 830 O O . PRO A 1 104 ? -3.613 -13.553 4.077 1.00 94.25 104 PRO A O 1
ATOM 833 N N . ASP A 1 105 ? -5.819 -13.328 4.387 1.00 94.69 105 ASP A N 1
ATOM 834 C CA . ASP A 1 105 ? -6.154 -13.507 2.968 1.00 94.69 105 ASP A CA 1
ATOM 835 C C . ASP A 1 105 ? -5.588 -12.369 2.102 1.00 94.69 105 ASP A C 1
ATOM 837 O O . ASP A 1 105 ? -5.069 -12.604 1.008 1.00 94.69 105 ASP A O 1
ATOM 841 N N . LEU A 1 106 ? -5.636 -11.131 2.607 1.00 94.56 106 LEU A N 1
ATOM 842 C CA . LEU A 1 106 ? -5.057 -9.971 1.930 1.00 94.56 106 LEU A CA 1
ATOM 843 C C . LEU A 1 106 ? -3.524 -10.019 1.952 1.00 94.56 106 LEU A C 1
ATOM 845 O O . LEU A 1 106 ? -2.890 -9.695 0.946 1.00 94.56 106 LEU A O 1
ATOM 849 N N . ALA A 1 107 ? -2.936 -10.453 3.070 1.00 96.88 107 ALA A N 1
ATOM 850 C CA . ALA A 1 107 ? -1.495 -10.648 3.195 1.00 96.88 107 ALA A CA 1
ATOM 851 C C . ALA A 1 107 ? -0.982 -11.670 2.170 1.00 96.88 107 ALA A C 1
ATOM 853 O O . ALA A 1 107 ? -0.019 -11.402 1.458 1.00 96.88 107 ALA A O 1
ATOM 854 N N . GLU A 1 108 ? -1.672 -12.801 2.004 1.00 97.25 108 GLU A N 1
ATOM 855 C CA . GLU A 1 108 ? -1.289 -13.834 1.036 1.00 97.25 108 GLU A CA 1
ATOM 856 C C . GLU A 1 108 ? -1.402 -13.349 -0.422 1.00 97.25 108 GLU A C 1
ATOM 858 O O . GLU A 1 108 ? -0.570 -13.704 -1.263 1.00 97.25 108 GLU A O 1
ATOM 863 N N . LEU A 1 109 ? -2.391 -12.506 -0.745 1.00 96.19 109 LEU A N 1
ATOM 864 C CA . LEU A 1 109 ? -2.467 -11.853 -2.058 1.00 96.19 109 LEU A CA 1
ATOM 865 C C . LEU A 1 109 ? -1.273 -10.922 -2.292 1.00 96.19 109 LEU A C 1
ATOM 867 O O . LEU A 1 109 ? -0.628 -10.998 -3.340 1.00 96.19 109 LEU A O 1
ATOM 871 N N . LEU A 1 110 ? -0.947 -10.082 -1.308 1.00 97.06 110 LEU A N 1
ATOM 872 C CA . LEU A 1 110 ? 0.186 -9.164 -1.395 1.00 97.06 110 LEU A CA 1
ATOM 873 C C . LEU A 1 110 ? 1.523 -9.916 -1.475 1.00 97.06 110 LEU A C 1
ATOM 875 O O . LEU A 1 110 ? 2.392 -9.555 -2.263 1.00 97.06 110 LEU A O 1
ATOM 879 N N . LYS A 1 111 ? 1.675 -11.016 -0.740 1.00 97.62 111 LYS A N 1
ATOM 880 C CA . LYS A 1 111 ? 2.856 -11.884 -0.781 1.00 97.62 111 LYS A CA 1
ATOM 881 C C . LYS A 1 111 ? 3.108 -12.474 -2.167 1.00 97.62 111 LYS A C 1
ATOM 883 O O . LYS A 1 111 ? 4.251 -12.501 -2.629 1.00 97.62 111 LYS A O 1
ATOM 888 N N . LYS A 1 112 ? 2.053 -12.929 -2.852 1.00 97.19 112 LYS A N 1
ATOM 889 C CA . LYS A 1 112 ? 2.151 -13.419 -4.239 1.00 97.19 112 LYS A CA 1
ATOM 890 C C . LYS A 1 112 ? 2.608 -12.317 -5.188 1.00 97.19 112 LYS A C 1
ATOM 892 O O . LYS A 1 112 ? 3.449 -12.569 -6.047 1.00 97.19 112 LYS A O 1
ATOM 897 N N . GLU A 1 113 ? 2.107 -11.102 -4.999 1.00 96.12 113 GLU A N 1
ATOM 898 C CA . GLU A 1 113 ? 2.537 -9.944 -5.780 1.00 96.12 113 GLU A CA 1
ATOM 899 C C . GLU A 1 113 ? 4.001 -9.596 -5.531 1.00 96.12 113 GLU A C 1
ATOM 901 O O . GLU A 1 113 ? 4.772 -9.485 -6.479 1.00 96.12 113 GLU A O 1
ATOM 906 N N . ILE A 1 114 ? 4.428 -9.523 -4.268 1.00 96.88 114 ILE A N 1
ATOM 907 C CA . ILE A 1 114 ? 5.833 -9.298 -3.902 1.00 96.88 114 ILE A CA 1
ATOM 908 C C . ILE A 1 114 ? 6.739 -10.329 -4.583 1.00 96.88 114 ILE A C 1
ATOM 910 O O . ILE A 1 114 ? 7.789 -9.971 -5.117 1.00 96.88 114 ILE A O 1
ATOM 914 N N . TYR A 1 115 ? 6.337 -11.603 -4.614 1.00 96.38 115 TYR A N 1
ATOM 915 C CA . TYR A 1 115 ? 7.090 -12.647 -5.307 1.00 96.38 115 TYR A CA 1
ATOM 916 C C . TYR A 1 115 ? 7.237 -12.368 -6.813 1.00 96.38 115 TYR A C 1
ATOM 918 O O . TYR A 1 115 ? 8.348 -12.432 -7.346 1.00 96.38 115 TYR A O 1
ATOM 926 N N . VAL A 1 116 ? 6.144 -12.012 -7.498 1.00 94.81 116 VAL A N 1
ATOM 927 C CA . VAL A 1 116 ? 6.166 -11.655 -8.929 1.00 94.81 116 VAL A CA 1
ATOM 928 C C . VAL A 1 116 ? 7.057 -10.437 -9.176 1.00 94.81 116 VAL A C 1
ATOM 930 O O . VAL A 1 116 ? 7.873 -10.445 -10.099 1.00 94.81 116 VAL A O 1
ATOM 933 N N . LEU A 1 117 ? 6.956 -9.416 -8.326 1.00 94.06 117 LEU A N 1
ATOM 934 C CA . LEU A 1 117 ? 7.739 -8.186 -8.417 1.00 94.06 117 LEU A CA 1
ATOM 935 C C . LEU A 1 117 ? 9.238 -8.435 -8.212 1.00 94.06 117 LEU A C 1
ATOM 937 O O . LEU A 1 117 ? 10.051 -7.933 -8.990 1.00 94.06 117 LEU A O 1
ATOM 941 N N . LYS A 1 118 ? 9.615 -9.259 -7.226 1.00 94.12 118 LYS A N 1
ATOM 942 C CA . LYS A 1 118 ? 11.004 -9.708 -7.028 1.00 94.12 118 LYS A CA 1
ATOM 943 C C . LYS A 1 118 ? 11.536 -10.418 -8.263 1.00 94.12 118 LYS A C 1
ATOM 945 O O . LYS A 1 118 ? 12.663 -10.166 -8.689 1.00 94.12 118 LYS A O 1
ATOM 950 N N . MET A 1 119 ? 10.720 -11.276 -8.873 1.00 91.94 119 MET A N 1
ATOM 951 C CA . MET A 1 119 ? 11.133 -11.980 -10.080 1.00 91.94 119 MET A CA 1
ATOM 952 C C . MET A 1 119 ? 11.325 -11.031 -11.257 1.00 91.94 119 MET A C 1
ATOM 954 O O . MET A 1 119 ? 12.365 -11.081 -11.914 1.00 91.94 119 MET A O 1
ATOM 958 N N . ALA A 1 120 ? 10.385 -10.114 -11.480 1.00 87.69 120 ALA A N 1
ATOM 959 C CA . ALA A 1 120 ? 10.501 -9.086 -12.509 1.00 87.69 120 ALA A CA 1
ATOM 960 C C . ALA A 1 120 ? 11.750 -8.207 -12.320 1.00 87.69 120 ALA A C 1
ATOM 962 O O . ALA A 1 120 ? 12.432 -7.890 -13.297 1.00 87.69 120 ALA A O 1
ATOM 963 N N . TYR A 1 121 ? 12.080 -7.854 -11.074 1.00 87.19 121 TYR A N 1
ATOM 964 C CA . TYR A 1 121 ? 13.285 -7.099 -10.745 1.00 87.19 121 TYR A CA 1
ATOM 965 C C . TYR A 1 121 ? 14.556 -7.870 -11.131 1.00 87.19 121 TYR A C 1
ATOM 967 O O . TYR A 1 121 ? 15.330 -7.378 -11.955 1.00 87.19 121 TYR A O 1
ATOM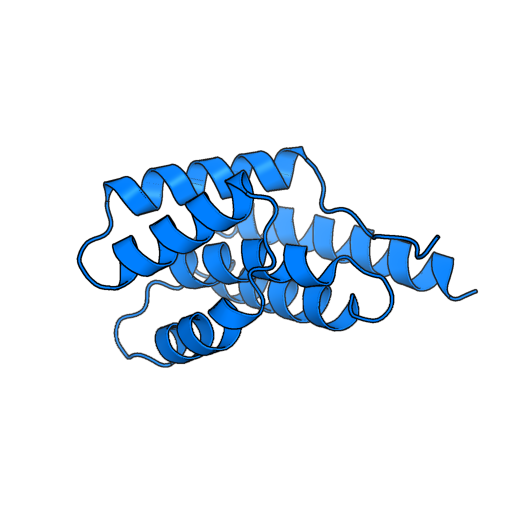 975 N N . HIS A 1 122 ? 14.715 -9.112 -10.661 1.00 84.44 122 HIS A N 1
ATOM 976 C CA . HIS A 1 122 ? 15.903 -9.931 -10.937 1.00 84.44 122 HIS A CA 1
ATOM 977 C C . HIS A 1 122 ? 16.100 -10.277 -12.418 1.00 84.44 122 HIS A C 1
ATOM 979 O O . HIS A 1 122 ? 17.215 -10.188 -12.927 1.00 84.44 122 HIS A O 1
ATOM 985 N N . TYR A 1 123 ? 15.035 -10.626 -13.150 1.00 73.75 123 TYR A N 1
ATOM 986 C CA . TYR A 1 123 ? 15.142 -10.919 -14.590 1.00 73.75 123 TYR A CA 1
ATOM 987 C C . TYR A 1 123 ? 15.563 -9.719 -15.424 1.00 73.75 123 TYR A C 1
ATOM 989 O O . TYR A 1 123 ? 15.967 -9.872 -16.571 1.00 73.75 123 TYR A O 1
ATOM 997 N N . SER A 1 124 ? 15.433 -8.523 -14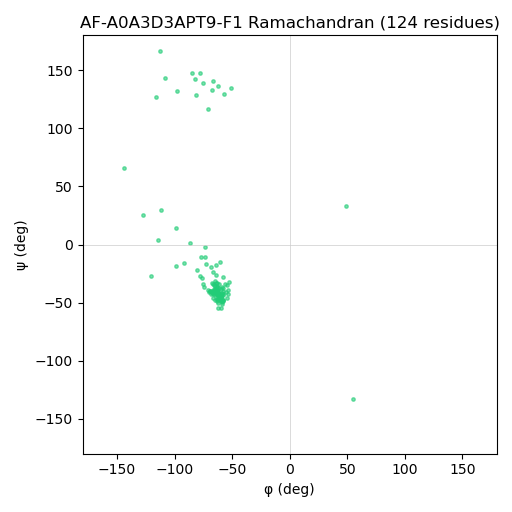.869 1.00 63.03 124 SER A N 1
ATOM 998 C CA . SER A 1 124 ? 15.804 -7.311 -15.562 1.00 63.03 124 SER A CA 1
ATOM 999 C C . SER A 1 124 ? 17.256 -6.894 -15.276 1.00 63.03 124 SER A C 1
ATOM 1001 O O . SER A 1 124 ? 17.764 -6.031 -15.995 1.00 63.03 124 SER A O 1
ATOM 1003 N N . GLU A 1 125 ? 17.906 -7.434 -14.230 1.00 59.06 125 GLU A N 1
ATOM 1004 C CA . GLU A 1 125 ? 19.314 -7.182 -13.830 1.00 59.06 125 GLU A CA 1
ATOM 1005 C C . GLU A 1 125 ? 20.344 -7.980 -14.630 1.00 59.06 125 GLU A C 1
ATOM 1007 O O . GLU A 1 125 ? 21.488 -7.537 -14.725 1.00 59.06 125 GLU A O 1
ATOM 1012 N N . ASN A 1 126 ? 19.920 -9.089 -15.237 1.00 47.53 126 ASN A N 1
ATOM 1013 C CA . ASN A 1 126 ? 20.706 -9.891 -16.178 1.00 47.53 126 ASN A CA 1
ATOM 1014 C C . ASN A 1 126 ? 20.395 -9.522 -17.635 1.00 47.53 126 ASN A C 1
ATOM 1016 O O . ASN A 1 126 ? 21.270 -9.776 -18.491 1.00 47.53 126 ASN A O 1
#

Radius of gyration: 14.11 Å; Cα contacts (8 Å, |Δi|>4): 127; chains: 1; bounding box: 36×28×42 Å

Secondary structure (DSSP, 8-state):
---B----HHHHHHHHHHHHHHHHH--HHHHHHHHHHHHHHHTT---TTHHHHHHHHHTSTT--HHHHHHHHHHHHGGG-BGGGHHHHHHHHHHHHHHHHTT-HHHHHHHHHHHHHHHHHHHHHH-

Mean predicted aligned error: 4.09 Å

Solvent-accessible surface area (backbone atoms only — not comparable to full-atom values): 6915 Å² total; per-residue (Å²): 132,85,61,67,62,78,80,58,66,69,61,50,51,53,54,48,52,52,51,57,56,46,43,75,73,42,60,73,72,60,23,51,54,51,48,52,51,55,50,30,66,72,69,73,45,77,37,62,80,51,50,61,59,50,54,55,41,62,75,37,98,82,54,57,46,60,60,49,18,53,51,28,48,60,33,20,61,57,22,25,46,57,95,43,31,67,60,17,50,56,28,41,52,52,17,26,60,39,18,49,83,80,38,48,73,59,16,54,54,46,49,54,48,52,52,53,51,52,49,56,53,56,69,67,76,110

Foldseek 3Di:
DFDFDDFDPVLVVVLVVVLVVCLVVDDDPLVVLSVVLVVCVVVVHQCLVSPVVLVVQVPDPDHQLQSSLSSLQSNLNSQRGLVRNVSSLVSLVSSLVSCCVPPVVSSVVSVVRSVVSVVVSVVVVD

Sequence (126 aa):
MEKQIVINADIFILFKTLLDDMIQNAGGKTRKILTELRIGLQSDSSLRDSLDEVSYLENSKNSDPIVIAVCYFFIARSFSKRSDFIISLELLERAEMLLMESQPDLAELLKKEIYVLKMAYHYSEN

pLDDT: mean 89.55, std 8.32, range [47.53, 97.75]

Nearest PDB structures (foldseek):
  5o09-assembly1_1C  TM=5.724E-01  e=1.435E+00  Prosthecobacter vanneervenii
  5o01-assembly2_B  TM=4.897E-01  e=9.792E-01  Prosthecobacter vanneervenii